Protein AF-A0A3Q0JQI6-F1 (afdb_monomer_lite)

Structure (mmCIF, N/CA/C/O backbone):
data_AF-A0A3Q0JQI6-F1
#
_entry.id   AF-A0A3Q0JQI6-F1
#
loop_
_atom_site.group_PDB
_atom_site.id
_atom_site.type_symbol
_atom_site.label_atom_id
_atom_site.label_alt_id
_atom_site.label_comp_id
_atom_site.label_asym_id
_atom_site.label_entity_id
_atom_site.label_seq_id
_atom_site.pdbx_PDB_ins_code
_atom_site.Cartn_x
_atom_site.Cartn_y
_atom_site.Cartn_z
_atom_site.occupancy
_atom_site.B_iso_or_equiv
_atom_site.auth_seq_id
_atom_site.auth_comp_id
_atom_site.auth_asym_id
_atom_site.auth_atom_id
_atom_site.pdbx_PDB_model_num
ATOM 1 N N . LEU A 1 1 ? -9.031 -4.365 -6.056 1.00 89.06 1 LEU A N 1
ATOM 2 C CA . LEU A 1 1 ? -7.742 -3.641 -5.929 1.00 89.06 1 LEU A CA 1
ATOM 3 C C . LEU A 1 1 ? -6.559 -4.540 -6.271 1.00 89.06 1 LEU A C 1
ATOM 5 O O . LEU A 1 1 ? -6.072 -4.425 -7.377 1.00 89.06 1 LEU A O 1
ATOM 9 N N . ILE A 1 2 ? -6.134 -5.466 -5.397 1.00 93.19 2 ILE A N 1
ATOM 10 C CA . ILE A 1 2 ? -4.948 -6.318 -5.653 1.00 93.19 2 ILE A CA 1
ATOM 11 C C . ILE A 1 2 ? -5.102 -7.142 -6.939 1.00 93.19 2 ILE A C 1
ATOM 13 O O . ILE A 1 2 ? -4.237 -7.113 -7.807 1.00 93.19 2 ILE A O 1
ATOM 17 N N . ILE A 1 3 ? -6.224 -7.857 -7.072 1.00 95.44 3 ILE A N 1
ATOM 18 C CA . ILE A 1 3 ? -6.491 -8.687 -8.253 1.00 95.44 3 ILE A CA 1
ATOM 19 C C . ILE A 1 3 ? -6.581 -7.812 -9.505 1.00 95.44 3 ILE A C 1
ATOM 21 O O . ILE A 1 3 ? -5.954 -8.139 -10.502 1.00 95.44 3 ILE A O 1
ATOM 25 N N . ASP A 1 4 ? -7.268 -6.671 -9.437 1.00 93.38 4 ASP A N 1
ATOM 26 C CA . ASP A 1 4 ? -7.377 -5.746 -10.573 1.00 93.38 4 ASP A CA 1
ATOM 27 C C . ASP A 1 4 ? -6.005 -5.224 -11.027 1.00 93.38 4 ASP A C 1
ATOM 29 O O . ASP A 1 4 ? -5.743 -5.182 -12.226 1.00 93.38 4 ASP A O 1
ATOM 33 N N . SER A 1 5 ? -5.092 -4.909 -10.098 1.00 93.12 5 SER A N 1
ATOM 34 C CA . SER A 1 5 ? -3.706 -4.540 -10.425 1.00 93.12 5 SER A CA 1
ATOM 35 C C . SER A 1 5 ? -2.971 -5.674 -11.145 1.00 93.12 5 SER A C 1
ATOM 37 O O . SER A 1 5 ? -2.294 -5.436 -12.145 1.00 93.12 5 SER A O 1
ATOM 39 N N . HIS A 1 6 ? -3.149 -6.924 -10.706 1.00 94.12 6 HIS A N 1
ATOM 40 C CA . HIS A 1 6 ? -2.595 -8.079 -11.418 1.00 94.12 6 HIS A CA 1
ATOM 41 C C . HIS A 1 6 ? -3.236 -8.291 -12.793 1.00 94.12 6 HIS A C 1
ATOM 43 O O . HIS A 1 6 ? -2.529 -8.655 -13.730 1.00 94.12 6 HIS A O 1
ATOM 49 N N . VAL A 1 7 ? -4.539 -8.047 -12.952 1.00 96.50 7 VAL A N 1
ATOM 50 C CA . VAL A 1 7 ? -5.202 -8.112 -14.263 1.00 96.50 7 VAL A CA 1
ATOM 51 C C . VAL A 1 7 ? -4.625 -7.053 -15.203 1.00 96.50 7 VAL A C 1
ATOM 53 O O . VAL A 1 7 ? -4.288 -7.386 -16.335 1.00 96.50 7 VAL A O 1
ATOM 56 N N . GLN A 1 8 ? -4.426 -5.814 -14.742 1.00 93.19 8 GLN A N 1
ATOM 57 C CA . GLN A 1 8 ? -3.815 -4.751 -15.553 1.00 93.19 8 GLN A CA 1
ATOM 58 C C . GLN A 1 8 ? -2.395 -5.104 -16.013 1.00 93.19 8 GLN A C 1
ATOM 60 O O . GLN A 1 8 ? -2.058 -4.880 -17.175 1.00 93.19 8 GLN A O 1
ATOM 65 N N . TYR A 1 9 ? -1.597 -5.721 -15.140 1.00 94.12 9 TYR A N 1
ATOM 66 C CA . TYR A 1 9 ? -0.283 -6.245 -15.511 1.00 94.12 9 TYR A CA 1
ATOM 67 C C . TYR A 1 9 ? -0.380 -7.366 -16.556 1.00 94.12 9 TYR A C 1
ATOM 69 O O . TYR A 1 9 ? 0.352 -7.370 -17.539 1.00 94.12 9 TYR A O 1
ATOM 77 N N . ARG A 1 10 ? -1.321 -8.305 -16.394 1.00 94.31 10 ARG A N 1
ATOM 78 C CA . ARG A 1 10 ? -1.510 -9.428 -17.333 1.00 94.31 10 ARG A CA 1
ATOM 79 C C . ARG A 1 10 ? -2.053 -9.001 -18.694 1.00 94.31 10 ARG A C 1
ATOM 81 O O . ARG A 1 10 ? -1.814 -9.701 -19.672 1.00 94.31 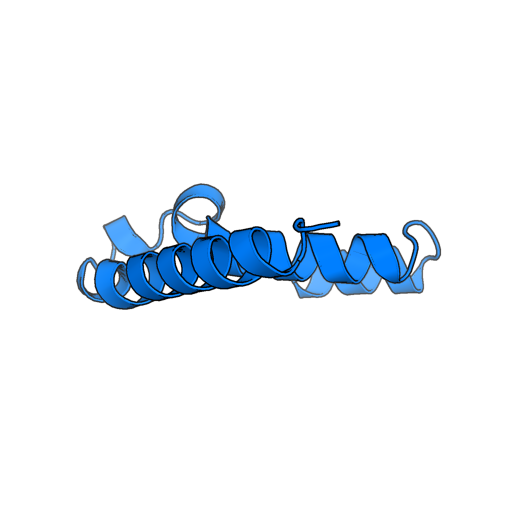10 ARG A O 1
ATOM 88 N N . LEU A 1 11 ? -2.760 -7.877 -18.751 1.00 95.94 11 LEU A N 1
ATOM 89 C CA . LEU A 1 11 ? -3.201 -7.239 -19.990 1.00 95.94 11 LEU A CA 1
ATOM 90 C C . LEU A 1 11 ? -2.098 -6.389 -20.646 1.00 95.94 11 LEU A C 1
ATOM 92 O O . LEU A 1 11 ? -2.358 -5.782 -21.677 1.00 95.94 11 LEU A O 1
ATOM 96 N N . ASN A 1 12 ? -0.884 -6.358 -20.079 1.00 91.81 12 ASN A N 1
ATOM 97 C CA . ASN A 1 12 ? 0.245 -5.533 -20.524 1.00 91.81 12 ASN A CA 1
ATOM 98 C C . ASN A 1 12 ? -0.066 -4.024 -20.558 1.00 91.81 12 ASN A C 1
ATOM 100 O O . ASN A 1 12 ? 0.573 -3.274 -21.290 1.00 91.81 12 ASN A O 1
ATOM 104 N N . ASN A 1 13 ? -1.033 -3.566 -19.755 1.00 92.75 13 ASN A N 1
ATOM 105 C CA . ASN A 1 13 ? -1.343 -2.139 -19.624 1.00 92.75 13 ASN A CA 1
ATOM 106 C C . ASN A 1 13 ? -0.385 -1.423 -18.658 1.00 92.75 13 ASN A C 1
ATOM 108 O O . ASN A 1 13 ? -0.373 -0.196 -18.610 1.00 92.75 13 ASN A O 1
ATOM 112 N N . VAL A 1 14 ? 0.343 -2.183 -17.834 1.00 93.12 14 VAL A N 1
ATOM 113 C CA . VAL A 1 14 ? 1.158 -1.695 -16.716 1.00 93.12 14 VAL A CA 1
ATOM 114 C C . VAL A 1 14 ? 2.437 -2.526 -16.630 1.00 93.12 14 VAL A C 1
ATOM 116 O O . VAL A 1 14 ? 2.386 -3.753 -16.746 1.00 93.12 14 VAL A O 1
ATOM 119 N N . ASP A 1 15 ? 3.567 -1.871 -16.373 1.00 94.31 15 ASP A N 1
ATOM 120 C CA . ASP A 1 15 ? 4.870 -2.529 -16.250 1.00 94.31 15 ASP A CA 1
ATOM 121 C C . ASP A 1 15 ? 5.052 -3.237 -14.899 1.00 94.31 15 ASP A C 1
ATOM 123 O O . ASP A 1 15 ? 4.411 -2.919 -13.896 1.00 94.31 15 ASP A O 1
ATOM 127 N N . ALA A 1 16 ? 6.002 -4.175 -14.830 1.00 93.38 16 ALA A N 1
ATOM 128 C CA . ALA A 1 16 ? 6.284 -4.932 -13.606 1.00 93.38 16 ALA A CA 1
ATOM 129 C C . ALA A 1 16 ? 6.661 -4.034 -12.407 1.00 93.38 16 ALA A C 1
ATOM 131 O O . ALA A 1 16 ? 6.244 -4.296 -11.277 1.00 93.38 16 ALA A O 1
ATOM 132 N N . PHE A 1 17 ? 7.407 -2.948 -12.644 1.00 94.50 17 PHE A N 1
ATOM 133 C CA . PHE A 1 17 ? 7.755 -1.979 -11.599 1.00 94.50 17 PHE A CA 1
ATOM 134 C C . PHE A 1 17 ? 6.533 -1.205 -11.100 1.00 94.50 17 PHE A C 1
ATOM 136 O O . PHE A 1 17 ? 6.375 -1.020 -9.895 1.00 94.50 17 PHE A O 1
ATOM 143 N N . GLN A 1 18 ? 5.639 -0.817 -12.009 1.00 92.75 18 GLN A N 1
ATOM 144 C CA . GLN A 1 18 ? 4.398 -0.123 -11.670 1.00 92.75 18 GLN A CA 1
ATOM 145 C C . GLN A 1 18 ? 3.427 -1.040 -10.915 1.00 92.75 18 GLN A C 1
ATOM 147 O O . GLN A 1 18 ? 2.771 -0.596 -9.975 1.00 92.75 18 GLN A O 1
ATOM 152 N N . LEU A 1 19 ? 3.372 -2.333 -11.261 1.00 94.56 19 LEU A N 1
ATOM 153 C CA . LEU A 1 19 ? 2.632 -3.325 -10.478 1.00 94.56 19 LEU A CA 1
ATOM 154 C C . LEU A 1 19 ? 3.180 -3.413 -9.046 1.00 94.56 19 LEU A C 1
ATOM 156 O O . LEU A 1 19 ? 2.402 -3.404 -8.094 1.00 94.56 19 LEU A O 1
ATOM 160 N N . SER A 1 20 ? 4.504 -3.500 -8.892 1.00 94.19 20 SER A N 1
ATOM 161 C CA . SER A 1 20 ? 5.154 -3.593 -7.578 1.00 94.19 20 SER A CA 1
ATOM 162 C C . SER A 1 20 ? 4.859 -2.367 -6.704 1.00 94.19 20 SER A C 1
ATOM 164 O O . SER A 1 20 ? 4.437 -2.515 -5.554 1.00 94.19 20 SER A O 1
ATOM 166 N N . ASP A 1 21 ? 4.992 -1.163 -7.268 1.00 94.25 21 ASP A N 1
ATOM 167 C CA . ASP A 1 21 ? 4.675 0.089 -6.571 1.00 94.25 21 ASP A CA 1
ATOM 168 C C . ASP A 1 21 ? 3.178 0.190 -6.231 1.00 94.25 21 ASP A C 1
ATOM 170 O O . ASP A 1 21 ? 2.808 0.494 -5.096 1.00 94.25 21 ASP A O 1
ATOM 174 N N . GLY A 1 22 ? 2.298 -0.191 -7.162 1.00 94.25 22 GLY A N 1
ATOM 175 C CA . GLY A 1 22 ? 0.855 -0.239 -6.931 1.00 94.25 22 GLY A CA 1
ATOM 176 C C . GLY A 1 22 ? 0.466 -1.183 -5.790 1.00 94.25 22 GLY A C 1
ATOM 177 O O . GLY A 1 22 ? -0.361 -0.833 -4.943 1.00 94.25 22 GLY A O 1
ATOM 178 N N . LEU A 1 23 ? 1.094 -2.360 -5.706 1.00 94.75 23 LEU A N 1
ATOM 179 C CA . LEU A 1 23 ? 0.879 -3.299 -4.602 1.00 94.75 23 LEU A CA 1
ATOM 180 C C . LEU A 1 23 ? 1.381 -2.732 -3.271 1.00 94.75 23 LEU A C 1
ATOM 182 O O . LEU A 1 23 ? 0.657 -2.799 -2.272 1.00 94.75 23 LEU A O 1
ATOM 186 N N . GLN A 1 24 ? 2.575 -2.137 -3.253 1.00 94.81 24 GLN A N 1
ATOM 187 C CA . GLN A 1 24 ? 3.112 -1.474 -2.064 1.00 94.81 24 GLN A CA 1
ATOM 188 C C . GLN A 1 24 ? 2.147 -0.389 -1.573 1.00 94.81 24 GLN A C 1
ATOM 190 O O . GLN A 1 24 ? 1.789 -0.362 -0.387 1.00 94.81 24 GLN A O 1
ATOM 195 N N . TYR A 1 25 ? 1.646 0.436 -2.495 1.00 95.56 25 TYR A N 1
ATOM 196 C CA . TYR A 1 25 ? 0.719 1.515 -2.194 1.00 95.56 25 TYR A CA 1
ATOM 197 C C . TYR A 1 25 ? -0.592 0.991 -1.599 1.00 95.56 25 TYR A C 1
ATOM 199 O O . TYR A 1 25 ? -1.049 1.520 -0.578 1.00 95.56 25 TYR A O 1
ATOM 207 N N . ILE A 1 26 ? -1.166 -0.070 -2.181 1.00 95.44 26 ILE A N 1
ATOM 208 C CA . ILE A 1 26 ? -2.403 -0.696 -1.693 1.00 95.44 26 ILE A CA 1
ATOM 209 C C . ILE A 1 26 ? -2.244 -1.164 -0.241 1.00 95.44 26 ILE A C 1
ATOM 211 O O . ILE A 1 26 ? -3.110 -0.872 0.588 1.00 95.44 26 ILE A O 1
ATOM 215 N N . PHE A 1 27 ? -1.139 -1.835 0.099 1.00 94.25 27 PHE A N 1
ATOM 216 C CA . PHE A 1 27 ? -0.901 -2.322 1.463 1.00 94.25 27 PHE A CA 1
ATOM 217 C C . PHE A 1 27 ? -0.565 -1.204 2.456 1.00 94.25 27 PHE A C 1
ATOM 219 O O . PHE A 1 27 ? -1.016 -1.242 3.604 1.00 94.25 27 PHE A O 1
ATOM 226 N N . ALA A 1 28 ? 0.173 -0.176 2.038 1.00 94.38 28 ALA A N 1
ATOM 227 C CA . ALA A 1 28 ? 0.500 0.949 2.911 1.00 94.38 28 ALA A CA 1
ATOM 228 C C . ALA A 1 28 ? -0.695 1.895 3.159 1.00 94.38 28 ALA A C 1
ATOM 230 O O . ALA A 1 28 ? -0.727 2.595 4.177 1.00 94.38 28 ALA A O 1
ATOM 231 N N . HIS A 1 29 ? -1.695 1.903 2.267 1.00 96.25 29 HIS A N 1
ATOM 232 C CA . HIS A 1 29 ? -2.832 2.833 2.302 1.00 96.25 29 HIS A CA 1
ATOM 233 C C . HIS A 1 29 ? -4.206 2.146 2.392 1.00 96.25 29 HIS A C 1
ATOM 235 O O . HIS A 1 29 ? -5.223 2.751 2.047 1.00 96.25 29 HIS A O 1
ATOM 241 N N . VAL A 1 30 ? -4.285 0.935 2.961 1.00 94.44 30 VAL A N 1
ATOM 242 C CA . VAL A 1 30 ? -5.559 0.206 3.179 1.00 94.44 30 VAL A CA 1
ATOM 243 C C . VAL A 1 30 ? -6.618 1.069 3.876 1.00 94.44 30 VAL A C 1
ATOM 245 O O . VAL A 1 30 ? -7.792 1.031 3.510 1.00 94.44 30 VAL A O 1
ATOM 248 N N . GLY A 1 31 ? -6.217 1.884 4.860 1.00 93.38 31 GLY A N 1
ATOM 249 C CA . GLY A 1 31 ? -7.133 2.768 5.585 1.00 93.38 31 GLY A CA 1
ATOM 250 C C . GLY A 1 31 ? -7.830 3.791 4.684 1.00 93.38 31 GLY A C 1
ATOM 251 O O . GLY A 1 31 ? -9.039 3.961 4.791 1.00 93.38 31 GLY A O 1
ATOM 252 N N . GLN A 1 32 ? -7.089 4.421 3.771 1.00 93.31 32 GLN A N 1
ATOM 253 C CA . GLN A 1 32 ? -7.626 5.424 2.849 1.00 93.31 32 GLN A CA 1
ATOM 254 C C . GLN A 1 32 ? -8.447 4.786 1.724 1.00 93.31 32 GLN A C 1
ATOM 256 O O . GLN A 1 32 ? -9.488 5.317 1.356 1.00 93.31 32 GLN A O 1
ATOM 261 N N . LEU A 1 33 ? -7.994 3.641 1.207 1.00 95.31 33 LEU A N 1
ATOM 262 C CA . LEU A 1 33 ? -8.607 2.985 0.051 1.00 95.31 33 LEU A CA 1
ATOM 263 C C . LEU A 1 33 ? -9.895 2.220 0.382 1.00 95.31 33 LEU A C 1
ATOM 265 O O . LEU A 1 33 ? -10.735 2.048 -0.493 1.00 95.31 33 LEU A O 1
ATOM 269 N N . THR A 1 34 ? -10.058 1.739 1.620 1.00 95.12 34 THR A N 1
ATOM 270 C CA . TH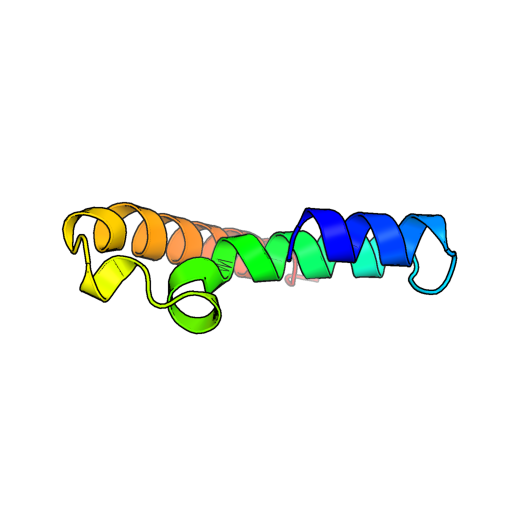R A 1 34 ? -11.191 0.859 1.982 1.00 95.12 34 THR A CA 1
ATOM 271 C C . THR A 1 34 ? -12.066 1.382 3.117 1.00 95.12 34 THR A C 1
ATOM 273 O O . THR A 1 34 ? -13.246 1.049 3.183 1.00 95.12 34 THR A O 1
ATOM 276 N N . GLY A 1 35 ? -11.517 2.155 4.061 1.00 94.38 35 GLY A N 1
ATOM 277 C CA . GLY A 1 35 ? -12.265 2.601 5.240 1.00 94.38 35 GLY A CA 1
ATOM 278 C C . GLY A 1 35 ? -12.632 1.495 6.246 1.00 94.38 35 GLY A C 1
ATOM 279 O O . GLY A 1 35 ? -13.459 1.734 7.126 1.00 94.38 35 GLY A O 1
ATOM 280 N N . MET A 1 36 ? -12.014 0.305 6.179 1.00 94.50 36 MET A N 1
ATOM 281 C CA . MET A 1 36 ? -12.342 -0.846 7.049 1.00 94.50 36 MET A CA 1
ATOM 282 C C . MET A 1 36 ? -12.277 -0.548 8.556 1.00 94.50 36 MET A C 1
ATOM 284 O O . MET A 1 36 ? -13.001 -1.152 9.350 1.00 94.50 36 MET A O 1
ATOM 288 N N . TYR A 1 37 ? -11.429 0.398 8.967 1.00 95.31 37 TYR A N 1
ATOM 289 C CA . TYR A 1 37 ? -11.277 0.795 10.368 1.00 95.31 37 TYR A CA 1
ATOM 290 C C . TYR A 1 37 ? -12.571 1.349 10.987 1.00 95.31 37 TYR A C 1
ATOM 292 O O . TYR A 1 37 ? -12.709 1.291 12.208 1.00 95.31 37 TYR A O 1
ATOM 300 N N . ARG A 1 38 ? -13.523 1.840 10.173 1.00 95.25 38 ARG A N 1
ATOM 301 C CA . ARG A 1 38 ? -14.845 2.303 10.632 1.00 95.25 38 ARG A CA 1
ATOM 302 C C . ARG A 1 38 ? -15.684 1.165 11.218 1.00 95.25 38 ARG A C 1
ATOM 304 O O . ARG A 1 38 ? -16.400 1.379 12.185 1.00 95.25 38 ARG A O 1
ATOM 311 N N . TYR A 1 39 ? -15.554 -0.040 10.663 1.00 96.81 39 TYR A N 1
ATOM 312 C CA . TYR A 1 39 ? -16.302 -1.223 11.099 1.00 96.81 39 TYR A CA 1
ATOM 313 C C . TYR A 1 39 ? -15.552 -2.036 12.162 1.00 96.81 39 TYR A C 1
ATOM 315 O O . TYR A 1 39 ? -16.168 -2.707 12.986 1.00 96.81 39 TYR A O 1
ATOM 323 N N . LYS A 1 40 ? -14.212 -1.982 12.174 1.00 96.88 40 LYS A N 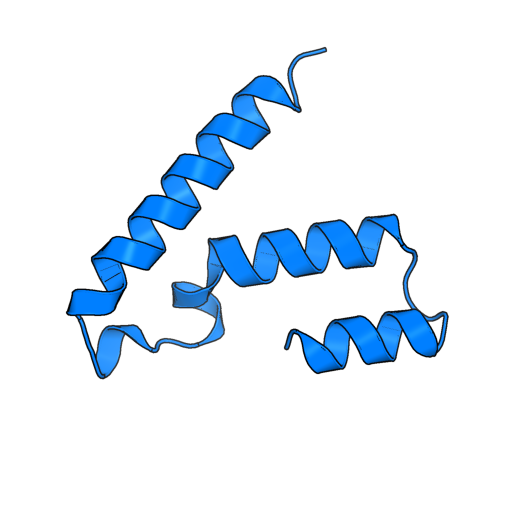1
ATOM 324 C CA . LYS A 1 40 ? -13.384 -2.636 13.198 1.00 96.88 40 LYS A CA 1
ATOM 325 C C . LYS A 1 40 ? -12.136 -1.820 13.516 1.00 96.88 40 LYS A C 1
ATOM 327 O O . LYS A 1 40 ? -11.095 -1.961 12.875 1.00 96.88 40 LYS A O 1
ATOM 332 N N . TYR A 1 41 ? -12.202 -1.038 14.590 1.00 96.81 41 TYR A N 1
ATOM 333 C CA . TYR A 1 41 ? -11.136 -0.095 14.941 1.00 96.81 41 TYR A CA 1
ATOM 334 C C . TYR A 1 41 ? -9.809 -0.753 15.363 1.00 96.81 41 TYR A C 1
ATOM 336 O O . TYR A 1 41 ? -8.743 -0.170 15.173 1.00 96.81 41 TYR A O 1
ATOM 344 N N . LYS A 1 42 ? -9.818 -2.010 15.844 1.00 96.25 42 LYS A N 1
ATOM 345 C CA . LYS A 1 42 ? -8.583 -2.771 16.159 1.00 96.25 42 LYS A CA 1
ATOM 346 C C . LYS A 1 42 ? -7.630 -2.874 14.952 1.00 96.25 42 LYS A C 1
ATOM 348 O O . LYS A 1 42 ? -6.419 -2.992 15.139 1.00 96.25 42 LYS A O 1
ATOM 353 N N . LEU A 1 43 ? -8.163 -2.755 13.730 1.00 96.44 43 LEU A N 1
ATOM 354 C CA . LEU A 1 43 ? -7.409 -2.770 12.473 1.00 96.44 43 LEU A CA 1
ATOM 355 C C . LEU A 1 43 ? -6.458 -1.563 12.328 1.00 96.44 43 LEU A C 1
ATOM 357 O O . LEU A 1 43 ? -5.437 -1.651 11.646 1.00 96.44 43 LEU A O 1
ATOM 361 N N . MET A 1 44 ? -6.688 -0.474 13.075 1.00 96.69 44 MET A N 1
ATOM 362 C CA . MET A 1 44 ? -5.767 0.670 13.156 1.00 96.69 44 MET A CA 1
ATOM 363 C C . MET A 1 44 ? -4.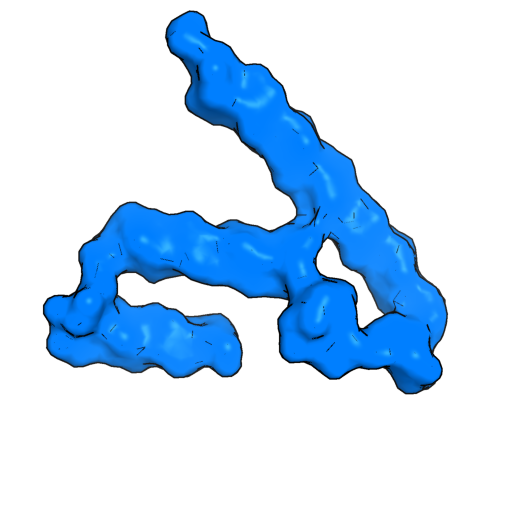369 0.292 13.659 1.00 96.69 44 MET A C 1
ATOM 365 O O . MET A 1 44 ? -3.413 1.024 13.405 1.00 96.69 44 MET A O 1
ATOM 369 N N . ARG A 1 45 ? -4.211 -0.833 14.373 1.00 97.06 45 ARG A N 1
ATOM 370 C CA . ARG A 1 45 ? -2.880 -1.346 14.737 1.00 97.06 45 ARG A CA 1
ATOM 371 C C . ARG A 1 45 ? -2.0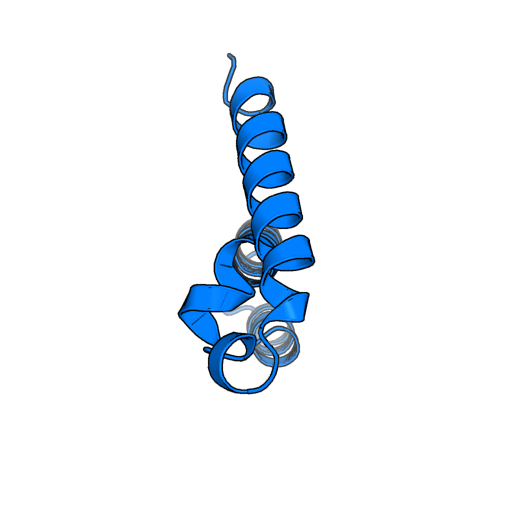94 -1.778 13.497 1.00 97.06 45 ARG A C 1
ATOM 373 O O . ARG A 1 45 ? -0.933 -1.416 13.367 1.00 97.06 45 ARG A O 1
ATOM 380 N N . GLN A 1 46 ? -2.733 -2.519 12.591 1.00 95.62 46 GLN A N 1
ATOM 381 C CA . GLN A 1 46 ? -2.107 -2.999 11.356 1.00 95.62 46 GLN A CA 1
ATOM 382 C C . GLN A 1 46 ? -1.837 -1.838 10.395 1.00 95.62 46 GLN A C 1
ATOM 384 O O . GLN A 1 46 ? -0.736 -1.732 9.872 1.00 95.62 46 GLN A O 1
ATOM 389 N N . ILE A 1 47 ? -2.788 -0.906 10.250 1.00 95.44 47 ILE A N 1
ATOM 390 C CA . ILE A 1 47 ? -2.600 0.284 9.403 1.00 95.44 47 ILE A CA 1
ATOM 391 C C . ILE A 1 47 ? -1.399 1.121 9.866 1.00 95.44 47 ILE A C 1
ATOM 393 O O . ILE A 1 47 ? -0.623 1.578 9.032 1.00 95.44 47 ILE A O 1
ATOM 397 N N . ARG A 1 48 ? -1.220 1.321 1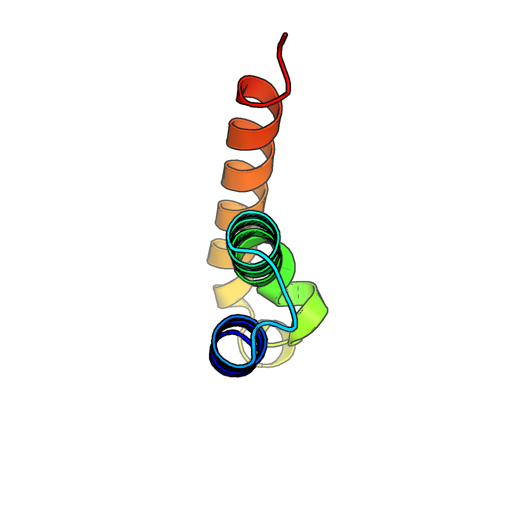1.181 1.00 96.75 48 ARG A N 1
ATOM 398 C CA . ARG A 1 48 ? -0.052 2.043 11.717 1.00 96.75 48 ARG A CA 1
ATOM 399 C C . ARG A 1 48 ? 1.254 1.312 11.417 1.00 96.75 48 ARG A C 1
ATOM 401 O O . ARG A 1 48 ? 2.151 1.915 10.848 1.00 96.75 48 ARG A O 1
ATOM 408 N N . MET A 1 49 ? 1.297 0.005 11.667 1.00 96.69 49 MET A N 1
ATOM 409 C CA . MET A 1 49 ? 2.468 -0.825 11.368 1.00 96.69 49 MET A CA 1
ATOM 410 C C . MET A 1 49 ? 2.873 -0.764 9.886 1.00 96.69 49 MET A C 1
ATOM 412 O O . MET A 1 49 ? 4.052 -0.611 9.579 1.00 96.69 49 MET A O 1
ATOM 416 N N . CYS A 1 50 ? 1.914 -0.824 8.956 1.00 96.25 50 CYS A N 1
ATOM 417 C CA . CYS A 1 50 ? 2.203 -0.690 7.525 1.00 96.25 50 CYS A CA 1
ATOM 418 C C . CYS A 1 50 ? 2.756 0.700 7.164 1.00 96.25 50 CYS A C 1
ATOM 420 O O . CYS A 1 50 ? 3.631 0.801 6.306 1.00 96.25 50 CYS A O 1
ATOM 422 N N . LYS A 1 51 ? 2.293 1.771 7.826 1.00 94.94 51 LYS A N 1
ATOM 423 C CA . LYS A 1 51 ? 2.854 3.120 7.639 1.00 94.94 51 LYS A CA 1
ATOM 424 C C . LYS A 1 51 ? 4.282 3.225 8.170 1.00 94.94 51 LYS A C 1
ATOM 426 O O . LYS A 1 51 ? 5.119 3.807 7.488 1.00 94.94 51 LYS A O 1
ATOM 431 N N . ASP A 1 52 ? 4.566 2.641 9.330 1.00 95.62 52 ASP A N 1
ATOM 432 C CA . ASP A 1 52 ? 5.912 2.639 9.914 1.00 95.62 52 ASP A CA 1
ATOM 433 C C . ASP A 1 52 ? 6.900 1.886 9.011 1.00 95.62 52 ASP A C 1
ATOM 435 O O . ASP A 1 52 ? 7.978 2.396 8.704 1.00 95.62 52 ASP A O 1
ATOM 439 N N . LEU A 1 53 ? 6.491 0.724 8.485 1.00 95.50 53 LEU A N 1
ATOM 440 C CA . LEU A 1 53 ? 7.263 -0.026 7.491 1.00 95.50 53 LEU A CA 1
ATOM 441 C C . LEU A 1 53 ? 7.499 0.782 6.210 1.00 95.50 53 LEU A C 1
ATOM 443 O O . LEU A 1 53 ? 8.626 0.809 5.717 1.00 95.50 53 LEU A O 1
ATOM 447 N N . LYS A 1 54 ? 6.478 1.482 5.693 1.00 95.00 54 LYS A N 1
ATOM 448 C CA . LYS A 1 54 ? 6.639 2.377 4.536 1.00 95.00 54 LYS A CA 1
ATOM 449 C C . LYS A 1 54 ? 7.713 3.432 4.804 1.00 95.00 54 LYS A C 1
ATOM 451 O O . LYS A 1 54 ? 8.585 3.621 3.961 1.00 95.00 54 LYS A O 1
ATOM 456 N N . HIS A 1 55 ? 7.665 4.108 5.954 1.00 94.12 55 HIS A N 1
ATOM 457 C CA . HIS A 1 55 ? 8.650 5.139 6.295 1.00 94.12 55 HIS A CA 1
ATOM 458 C C . HIS A 1 55 ? 10.069 4.571 6.393 1.00 94.12 55 HIS A C 1
ATOM 460 O O . HIS A 1 55 ? 10.989 5.162 5.835 1.00 94.12 55 HIS A O 1
ATOM 466 N N . LEU A 1 56 ? 10.241 3.413 7.042 1.00 94.62 56 LEU A N 1
ATOM 467 C CA . LEU A 1 56 ? 11.544 2.756 7.160 1.00 94.62 56 LEU A CA 1
ATOM 468 C C . LEU A 1 56 ? 12.122 2.389 5.788 1.00 94.62 56 LEU A C 1
ATOM 470 O O . LEU A 1 56 ? 13.288 2.673 5.510 1.00 94.62 56 LEU A O 1
ATOM 474 N N . ILE A 1 57 ? 11.303 1.773 4.932 1.00 93.69 57 ILE A N 1
ATOM 475 C CA . ILE A 1 57 ? 11.718 1.369 3.588 1.00 93.69 57 ILE A CA 1
ATOM 476 C C . ILE A 1 57 ? 12.068 2.607 2.768 1.00 93.69 57 ILE A C 1
ATOM 478 O O . ILE A 1 57 ? 13.140 2.639 2.184 1.00 93.69 57 ILE A O 1
ATOM 482 N N . TYR A 1 58 ? 11.235 3.649 2.763 1.00 94.38 58 TYR A N 1
ATOM 483 C CA . TYR A 1 58 ? 11.491 4.853 1.961 1.00 94.38 58 TYR A CA 1
ATOM 484 C C . TYR A 1 58 ? 12.733 5.606 2.422 1.00 94.38 58 TYR A C 1
ATOM 486 O O . TYR A 1 58 ? 13.494 6.082 1.585 1.00 94.38 58 TYR A O 1
ATOM 494 N N . TYR A 1 59 ? 12.974 5.663 3.732 1.00 93.25 59 TYR A N 1
ATOM 495 C CA . TYR A 1 59 ? 14.192 6.259 4.270 1.00 93.25 59 TYR A CA 1
ATOM 496 C C . TYR A 1 59 ? 15.455 5.533 3.789 1.00 93.25 59 TYR A C 1
ATOM 498 O O . TYR A 1 59 ? 16.463 6.181 3.566 1.00 93.25 59 TYR A O 1
ATOM 506 N N . ARG A 1 60 ? 15.414 4.207 3.607 1.00 92.62 60 ARG A N 1
ATOM 507 C CA . ARG A 1 60 ? 16.561 3.411 3.125 1.00 92.62 60 ARG A CA 1
ATOM 508 C C . ARG A 1 60 ? 16.623 3.257 1.607 1.00 92.62 60 ARG A C 1
ATOM 510 O O . ARG A 1 60 ? 17.689 2.997 1.072 1.00 92.62 60 ARG A O 1
ATOM 517 N N . PHE A 1 61 ? 15.485 3.334 0.933 1.00 91.06 61 PHE A N 1
ATOM 518 C CA . PHE A 1 61 ? 15.369 3.113 -0.505 1.00 91.06 61 PHE A CA 1
ATOM 519 C C . PHE A 1 61 ? 15.666 4.389 -1.297 1.00 91.06 61 PHE A C 1
ATOM 521 O O . PHE A 1 61 ? 16.232 4.313 -2.379 1.00 91.06 61 PHE A O 1
ATOM 528 N N . ASN A 1 62 ? 15.333 5.557 -0.737 1.00 86.62 62 ASN A N 1
ATOM 529 C CA . ASN A 1 62 ? 15.569 6.855 -1.374 1.00 86.62 62 ASN A CA 1
ATOM 530 C C . ASN A 1 62 ? 16.883 7.519 -0.929 1.00 86.62 62 ASN A C 1
ATOM 532 O O . ASN A 1 62 ? 17.114 8.686 -1.242 1.00 86.62 62 ASN A O 1
ATOM 536 N N . THR A 1 63 ? 17.728 6.817 -0.172 1.00 81.12 63 THR A N 1
ATOM 537 C CA . THR A 1 63 ? 19.107 7.255 0.063 1.00 81.12 63 THR A CA 1
ATOM 538 C C . THR A 1 63 ? 19.953 6.847 -1.131 1.00 81.12 63 THR A C 1
ATOM 540 O O . THR A 1 63 ? 20.011 5.659 -1.445 1.00 81.12 63 THR A O 1
ATOM 543 N N . VAL A 1 64 ? 20.551 7.851 -1.776 1.00 62.09 64 VAL A N 1
ATOM 544 C CA . VAL A 1 64 ? 21.496 7.730 -2.898 1.00 62.09 64 VAL A CA 1
ATOM 545 C C . VAL A 1 64 ? 22.720 6.917 -2.499 1.00 62.09 64 VAL A C 1
ATOM 547 O O . VAL A 1 64 ? 23.225 7.150 -1.375 1.00 62.09 64 VAL A O 1
#

Organism: Diaphorina citri (NCBI:txid121845)

pLDDT: mean 93.77, std 4.67, range [62.09, 97.06]

InterPro domains:
  IPR012592 PROCN domain [PF08083] (1-63)
  IPR027652 Pre-mRNA-processing-splicing factor 8 [PTHR11140] (1-63)

Secondary structure (DSSP, 8-state):
-HHHHHHHHHTTSS-HHHHHHHHHHHHHTHHHHH-GGGT-GGGHHHHHHHHHHHHHHHHHHS--

Radius of gyration: 13.82 Å; chains: 1; bounding box: 38×17×37 Å

Foldseek 3Di:
DLVVLVVCVVVVVDDPVRSVVVVLCCQQPVCVPPVCCVVPVVCVVSNVVSVVVVVVCCVVVVDD

Sequence (64 aa):
LIIDSHVQYRLNNVDAFQLSDGLQYIFAHVGQLTGMYRYKYKLMRQIRMCKDLKHLIYYRFNTV